Protein AF-A0A3Z4X681-F1 (afdb_monomer_lite)

Sequence (160 aa):
MDMIELGQLPQHDFDLGVRHEEGADANTLMARYYELLTGQPLDDEHINRFEKLLAQLITSNAERIGMLNEMNFADVEPSDAQKILIDGPVPSDEVQDLLAGIRAGFDEAAEKYAEELAEVDLAAPVDPNPTAEESAAAKLKLARFICAAVLTDDREENQL
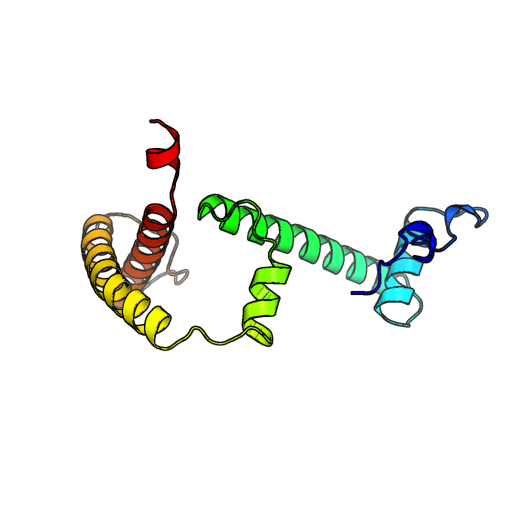
Organism: NCBI:txid149386

Secondary structure (DSSP, 8-state):
-----TTSS----TTTTGGGSTT--HHHHHHHHHHHHHSS---HHHHHHHHHHHHHHHHHHHHHHHHHHHTT-TT--HHHHHHHHHHPPPPPHHHHHHHHHHHHHHHHHHHHHHHHGGG---S-S-SSS--HHHHHHHHHHHHHHHHHHHHT--TTGGG-

Structure (mmCIF, N/CA/C/O backbone):
data_AF-A0A3Z4X681-F1
#
_entry.id   AF-A0A3Z4X681-F1
#
loop_
_atom_site.group_PDB
_atom_site.id
_atom_site.type_symbol
_atom_site.label_atom_id
_atom_site.label_alt_id
_atom_site.label_comp_id
_atom_site.label_asym_id
_atom_site.label_entity_id
_atom_site.label_seq_id
_atom_site.pdbx_PDB_ins_code
_atom_site.Cartn_x
_atom_site.Cartn_y
_atom_site.Cartn_z
_atom_site.occupancy
_atom_site.B_iso_or_equiv
_atom_site.auth_seq_id
_atom_site.auth_comp_id
_atom_site.auth_asym_id
_atom_site.auth_atom_id
_atom_site.pdbx_PDB_model_num
ATOM 1 N N . MET A 1 1 ? -15.015 17.125 -29.316 1.00 39.84 1 MET A N 1
ATOM 2 C CA . MET A 1 1 ? -13.994 16.203 -28.791 1.00 39.84 1 MET A CA 1
ATOM 3 C C . MET A 1 1 ? -13.378 15.582 -30.025 1.00 39.84 1 MET A C 1
ATOM 5 O O . MET A 1 1 ? -14.101 14.892 -30.735 1.00 39.84 1 MET A O 1
ATOM 9 N N . ASP A 1 2 ? -12.160 15.983 -30.385 1.00 42.81 2 ASP A N 1
ATOM 10 C CA . ASP A 1 2 ? -11.534 15.503 -31.619 1.00 42.81 2 ASP A CA 1
ATOM 11 C C . ASP A 1 2 ? -11.318 13.992 -31.511 1.00 42.81 2 ASP A C 1
ATOM 13 O O . ASP A 1 2 ? -10.696 13.502 -30.570 1.00 42.81 2 ASP A O 1
ATOM 17 N N . MET A 1 3 ? -11.913 13.254 -32.447 1.00 44.72 3 MET A N 1
ATOM 18 C CA . MET A 1 3 ? -11.731 11.815 -32.591 1.00 44.72 3 MET A CA 1
ATOM 19 C C . MET A 1 3 ? -10.298 11.575 -33.061 1.00 44.72 3 MET A C 1
ATOM 21 O O . MET A 1 3 ? -9.969 11.861 -34.210 1.00 44.72 3 MET A O 1
ATOM 25 N N . ILE A 1 4 ? -9.439 11.070 -32.177 1.00 45.22 4 ILE A N 1
ATOM 26 C CA . ILE A 1 4 ? -8.098 10.634 -32.564 1.00 45.22 4 ILE A CA 1
ATOM 27 C C . ILE A 1 4 ? -8.269 9.350 -33.384 1.00 45.22 4 ILE A C 1
ATOM 29 O O . ILE A 1 4 ? -8.610 8.298 -32.844 1.00 45.22 4 ILE A O 1
ATOM 33 N N . GLU A 1 5 ? -8.079 9.432 -34.702 1.00 48.91 5 GLU A N 1
ATOM 34 C CA . GLU A 1 5 ? -8.026 8.245 -35.553 1.00 48.91 5 GLU A CA 1
ATOM 35 C C . GLU A 1 5 ? -6.811 7.395 -35.154 1.00 48.91 5 GLU A C 1
ATOM 37 O O . GLU A 1 5 ? -5.668 7.822 -35.299 1.00 48.91 5 GLU A O 1
ATOM 42 N N . LEU A 1 6 ? -7.047 6.166 -34.683 1.00 46.19 6 LEU A N 1
ATOM 43 C CA . LEU A 1 6 ? -5.998 5.217 -34.271 1.00 46.19 6 LEU A CA 1
ATOM 44 C C . LEU A 1 6 ? -4.940 4.946 -35.364 1.00 46.19 6 LEU A C 1
ATOM 46 O O . LEU A 1 6 ? -3.830 4.538 -35.043 1.00 46.19 6 LEU A O 1
ATOM 50 N N . GLY A 1 7 ? -5.257 5.194 -36.642 1.00 51.16 7 GLY A N 1
ATOM 51 C CA . GLY A 1 7 ? -4.321 5.080 -37.770 1.00 51.16 7 GLY A CA 1
ATOM 52 C C . GLY A 1 7 ? -3.384 6.281 -37.978 1.00 51.16 7 GLY A C 1
ATOM 53 O O . GLY A 1 7 ? -2.500 6.203 -38.825 1.00 51.16 7 GLY A O 1
ATOM 54 N N . GLN A 1 8 ? -3.578 7.379 -37.238 1.00 48.72 8 GLN A N 1
ATOM 55 C CA . GLN A 1 8 ? -2.730 8.584 -37.248 1.00 48.72 8 GLN A CA 1
ATOM 56 C C . GLN A 1 8 ? -1.723 8.603 -36.090 1.00 48.72 8 GLN A C 1
ATOM 58 O O . GLN A 1 8 ? -0.848 9.469 -36.049 1.00 48.72 8 GLN A O 1
ATOM 63 N N . LEU A 1 9 ? -1.829 7.664 -35.143 1.00 47.78 9 LEU A N 1
ATOM 64 C CA . LEU A 1 9 ? -0.765 7.457 -34.172 1.00 47.78 9 LEU A CA 1
ATOM 65 C C . LEU A 1 9 ? 0.458 6.943 -34.946 1.00 47.78 9 LEU A C 1
ATOM 67 O O . LEU A 1 9 ? 0.301 6.003 -35.735 1.00 47.78 9 LEU A O 1
ATOM 71 N N . PRO A 1 10 ? 1.655 7.542 -34.773 1.00 54.78 10 PRO A N 1
ATOM 72 C CA . PRO A 1 10 ? 2.865 6.957 -35.327 1.00 54.78 10 PRO A CA 1
ATOM 73 C C . PRO A 1 10 ? 2.873 5.491 -34.908 1.00 54.78 10 PRO A C 1
ATOM 75 O O . PRO A 1 10 ? 2.631 5.206 -33.733 1.00 54.78 10 PRO A O 1
ATOM 78 N N . GLN A 1 11 ? 3.064 4.568 -35.861 1.00 57.34 11 GLN A N 1
ATOM 79 C CA . GLN A 1 11 ? 3.289 3.166 -35.517 1.00 57.34 11 GLN A CA 1
ATOM 80 C C . GLN A 1 11 ? 4.334 3.174 -34.410 1.00 57.34 11 GLN A C 1
ATOM 82 O O . GLN A 1 11 ? 5.443 3.658 -34.632 1.00 57.34 11 GLN A O 1
ATOM 87 N N . HIS A 1 12 ? 3.939 2.764 -33.205 1.00 60.38 12 HIS A N 1
ATOM 88 C CA . HIS A 1 12 ? 4.866 2.697 -32.093 1.00 60.38 12 HIS A CA 1
ATOM 89 C C . HIS A 1 12 ? 5.964 1.736 -32.537 1.00 60.38 12 HIS A C 1
ATOM 91 O O . HIS A 1 12 ? 5.726 0.538 -32.694 1.00 60.38 12 HIS A O 1
ATOM 97 N N . ASP A 1 13 ? 7.135 2.291 -32.836 1.00 69.56 13 ASP A N 1
ATOM 98 C CA . ASP A 1 13 ? 8.314 1.537 -33.226 1.00 69.56 13 ASP A CA 1
ATOM 99 C C . ASP A 1 13 ? 8.870 0.882 -31.960 1.00 69.56 13 ASP A C 1
ATOM 101 O O . ASP A 1 13 ? 9.804 1.367 -31.327 1.00 69.56 13 ASP A O 1
ATOM 105 N N . PHE A 1 14 ? 8.192 -0.182 -31.522 1.00 70.62 14 PHE A N 1
ATOM 106 C CA . PHE A 1 14 ? 8.535 -0.940 -30.321 1.00 70.62 14 PHE A CA 1
ATOM 107 C C . PHE A 1 14 ? 9.875 -1.665 -30.453 1.00 70.62 14 PHE A C 1
ATOM 109 O O . PHE A 1 14 ? 10.402 -2.164 -29.468 1.00 70.62 14 PHE A O 1
ATOM 116 N N . ASP A 1 15 ? 10.424 -1.781 -31.657 1.00 72.31 15 ASP A N 1
ATOM 117 C CA . ASP A 1 15 ? 11.755 -2.335 -31.851 1.00 72.31 15 ASP A CA 1
ATOM 118 C C . ASP A 1 15 ? 12.795 -1.277 -32.200 1.00 72.31 15 ASP A C 1
ATOM 120 O O . ASP A 1 15 ? 13.948 -1.643 -32.370 1.00 72.31 15 ASP A O 1
ATOM 124 N N . LEU A 1 16 ? 12.431 0.007 -32.282 1.00 78.19 16 LEU A N 1
ATOM 125 C CA . LEU A 1 16 ? 13.336 1.117 -32.598 1.00 78.19 16 LEU A CA 1
ATOM 126 C C . LEU A 1 16 ? 14.190 0.843 -33.852 1.00 78.19 16 LEU A C 1
ATOM 128 O O . LEU A 1 16 ? 15.383 1.153 -33.894 1.00 78.19 16 LEU A O 1
ATOM 132 N N . GLY A 1 17 ? 13.591 0.183 -34.849 1.00 78.75 17 GLY A N 1
ATOM 133 C CA . GLY A 1 17 ? 14.248 -0.237 -36.089 1.00 78.75 17 GLY A CA 1
ATOM 134 C C . GLY A 1 17 ? 15.291 -1.357 -35.950 1.00 78.75 17 GLY A C 1
ATOM 135 O O . GLY A 1 17 ? 15.943 -1.695 -36.939 1.00 78.75 17 GLY A O 1
ATOM 136 N N . VAL A 1 18 ? 15.447 -1.967 -34.769 1.00 82.50 18 VAL A N 1
ATOM 137 C CA . VAL A 1 18 ? 16.461 -3.001 -34.477 1.00 82.50 18 VAL A CA 1
ATOM 138 C C . VAL A 1 18 ? 16.275 -4.244 -35.343 1.00 82.50 18 VAL A C 1
ATOM 140 O O . VAL A 1 18 ? 17.260 -4.859 -35.743 1.00 82.50 18 VAL A O 1
ATOM 143 N N . ARG A 1 19 ? 15.037 -4.601 -35.724 1.00 79.00 19 ARG A N 1
ATOM 144 C CA . ARG A 1 19 ? 14.785 -5.755 -36.613 1.00 79.00 19 ARG A CA 1
ATOM 145 C C . ARG A 1 19 ? 15.379 -5.587 -38.014 1.00 79.00 19 ARG A C 1
ATOM 147 O O . ARG A 1 19 ? 15.471 -6.568 -38.751 1.00 79.00 19 ARG A O 1
ATOM 154 N N . HIS A 1 20 ? 15.742 -4.366 -38.398 1.00 83.81 20 HIS A N 1
ATOM 155 C CA . HIS A 1 20 ? 16.338 -4.053 -39.694 1.00 83.81 20 HIS A CA 1
ATOM 156 C C . HIS A 1 20 ? 17.869 -3.939 -39.641 1.00 83.81 20 HIS A C 1
ATOM 158 O O . HIS A 1 20 ? 18.492 -3.764 -40.688 1.00 83.81 20 HIS A O 1
ATOM 164 N N . GLU A 1 21 ? 18.474 -4.049 -38.455 1.00 85.06 21 GLU A N 1
ATOM 165 C CA . GLU A 1 21 ? 19.919 -3.965 -38.252 1.00 85.06 21 GLU A CA 1
ATOM 166 C C . GLU A 1 21 ? 20.569 -5.354 -38.405 1.00 85.06 21 GLU A C 1
ATOM 168 O O . GLU A 1 21 ? 20.159 -6.347 -37.797 1.00 85.06 21 GLU A O 1
ATOM 173 N N . GLU A 1 22 ? 21.574 -5.448 -39.277 1.00 84.31 22 GLU A N 1
ATOM 174 C CA . GLU A 1 22 ? 22.267 -6.705 -39.558 1.00 84.31 22 GLU A CA 1
ATOM 175 C C . GLU A 1 22 ? 23.108 -7.130 -38.345 1.00 84.31 22 GLU A C 1
ATOM 177 O O . GLU A 1 22 ? 23.989 -6.397 -37.903 1.00 84.31 22 GLU A O 1
ATOM 182 N N . GLY A 1 23 ? 22.842 -8.324 -37.806 1.00 83.06 23 GLY A N 1
ATOM 183 C CA . GLY A 1 23 ? 23.531 -8.836 -36.616 1.00 83.06 23 GLY A CA 1
ATOM 184 C C . GLY A 1 23 ? 22.962 -8.348 -35.281 1.00 83.06 23 GLY A C 1
ATOM 185 O O . GLY A 1 23 ? 23.586 -8.591 -34.252 1.00 83.06 23 GLY A O 1
ATOM 186 N N . ALA A 1 24 ? 21.793 -7.701 -35.287 1.00 81.44 24 ALA A N 1
ATOM 187 C CA . ALA A 1 24 ? 21.116 -7.277 -34.070 1.00 81.44 24 ALA A CA 1
ATOM 188 C C . ALA A 1 24 ? 20.812 -8.444 -33.119 1.00 81.44 24 ALA A C 1
ATOM 190 O O . ALA A 1 24 ? 20.339 -9.508 -33.533 1.00 81.44 24 ALA A O 1
ATOM 191 N N . ASP A 1 25 ? 21.028 -8.208 -31.828 1.00 80.56 25 ASP A N 1
ATOM 192 C CA . ASP A 1 25 ? 20.696 -9.131 -30.750 1.00 80.56 25 ASP A CA 1
ATOM 193 C C . ASP A 1 25 ? 19.884 -8.433 -29.640 1.00 80.56 25 ASP A C 1
ATOM 195 O O . ASP A 1 25 ? 19.446 -7.284 -29.769 1.00 80.56 25 ASP A O 1
ATOM 199 N N . ALA A 1 26 ? 19.638 -9.142 -28.535 1.00 79.38 26 ALA A N 1
ATOM 200 C CA . ALA A 1 26 ? 18.921 -8.576 -27.395 1.00 79.38 26 ALA A CA 1
ATOM 201 C C . ALA A 1 26 ? 19.634 -7.344 -26.803 1.00 79.38 26 ALA A C 1
ATOM 203 O O . ALA A 1 26 ? 18.960 -6.422 -26.344 1.00 79.38 26 ALA A O 1
ATOM 204 N N . ASN A 1 27 ? 20.969 -7.286 -26.856 1.00 76.62 27 ASN A N 1
ATOM 205 C CA . ASN A 1 27 ? 21.740 -6.151 -26.353 1.00 76.62 27 ASN A CA 1
ATOM 206 C C . ASN A 1 27 ? 21.571 -4.927 -27.258 1.00 76.62 27 ASN A C 1
ATOM 208 O O . ASN A 1 27 ? 21.451 -3.815 -26.747 1.00 76.62 27 ASN A O 1
ATOM 212 N N . THR A 1 28 ? 21.482 -5.117 -28.580 1.00 78.88 28 THR A N 1
ATOM 213 C CA . THR A 1 28 ? 21.164 -4.039 -29.533 1.00 78.88 28 THR A CA 1
ATOM 214 C C . THR A 1 28 ? 19.820 -3.386 -29.202 1.00 78.88 28 THR A C 1
ATOM 216 O O . THR A 1 28 ? 19.713 -2.160 -29.170 1.00 78.88 28 THR A O 1
ATOM 219 N N . LEU A 1 29 ? 18.800 -4.193 -28.886 1.00 81.69 29 LEU A N 1
ATOM 220 C CA . LEU A 1 29 ? 17.484 -3.690 -28.481 1.00 81.69 29 LEU A CA 1
ATOM 221 C C . LEU A 1 29 ? 17.543 -2.923 -27.152 1.00 81.69 29 LEU A C 1
ATOM 223 O O . LEU A 1 29 ? 17.010 -1.816 -27.052 1.00 81.69 29 LEU A O 1
ATOM 227 N N . MET A 1 30 ? 18.228 -3.477 -26.149 1.00 78.00 30 MET A N 1
ATOM 228 C CA . MET A 1 30 ? 18.386 -2.830 -24.842 1.00 78.00 30 MET A CA 1
ATOM 229 C C . MET A 1 30 ? 19.157 -1.506 -24.937 1.00 78.00 30 MET A C 1
ATOM 231 O O . MET A 1 30 ? 18.781 -0.534 -24.282 1.00 78.00 30 MET A O 1
ATOM 235 N N . ALA A 1 31 ? 20.177 -1.431 -25.797 1.00 78.00 31 ALA A N 1
ATOM 236 C CA . ALA A 1 31 ? 20.929 -0.208 -26.075 1.00 78.00 31 ALA A CA 1
ATOM 237 C C . ALA A 1 31 ? 20.054 0.910 -26.643 1.00 78.00 31 ALA A C 1
ATOM 239 O O . ALA A 1 31 ? 20.128 2.043 -26.165 1.00 78.00 31 ALA A O 1
ATOM 240 N N . ARG A 1 32 ? 19.176 0.594 -27.602 1.00 80.12 32 ARG A N 1
ATOM 241 C CA . ARG A 1 32 ? 18.255 1.579 -28.189 1.00 80.12 32 ARG A CA 1
ATOM 242 C C . ARG A 1 32 ? 17.249 2.109 -27.176 1.00 80.12 32 ARG A C 1
ATOM 244 O O . ARG A 1 32 ? 17.001 3.310 -27.135 1.00 80.12 32 ARG A O 1
ATOM 251 N N . TYR A 1 33 ? 16.701 1.235 -26.335 1.00 77.69 33 TYR A N 1
ATOM 252 C CA . TYR A 1 33 ? 15.775 1.648 -25.283 1.00 77.69 33 TYR A CA 1
ATOM 253 C C . TYR A 1 33 ? 16.448 2.497 -24.203 1.00 77.69 33 TYR A C 1
ATOM 255 O O . TYR A 1 33 ? 15.866 3.484 -23.754 1.00 77.69 33 TYR A O 1
ATOM 263 N N . TYR A 1 34 ? 17.678 2.163 -23.813 1.00 75.06 34 TYR A N 1
ATOM 264 C CA . TYR A 1 34 ? 18.452 2.997 -22.899 1.00 75.06 34 TYR A CA 1
ATOM 265 C C . TYR A 1 34 ? 18.721 4.385 -23.483 1.00 75.06 34 TYR A C 1
ATOM 267 O O . TYR A 1 34 ? 18.489 5.389 -22.810 1.00 75.06 34 TYR A O 1
ATOM 275 N N . GLU A 1 35 ? 19.176 4.452 -24.735 1.00 79.25 35 GLU A N 1
ATOM 276 C CA . GLU A 1 35 ? 19.466 5.715 -25.414 1.00 79.25 35 GLU A CA 1
ATOM 277 C C . GLU A 1 35 ? 18.201 6.568 -25.566 1.00 79.25 35 GLU A C 1
ATOM 279 O O . GLU A 1 35 ? 18.234 7.766 -25.292 1.00 79.25 35 GLU A O 1
ATOM 284 N N . LEU A 1 36 ? 17.061 5.951 -25.890 1.00 79.75 36 LEU A N 1
ATOM 285 C CA . LEU A 1 36 ? 15.765 6.629 -25.944 1.00 79.75 36 LEU A CA 1
ATOM 286 C C . LEU A 1 36 ? 15.363 7.233 -24.589 1.00 79.75 36 LEU A C 1
ATOM 288 O O . LEU A 1 36 ? 14.856 8.352 -24.539 1.00 79.75 36 LEU A O 1
ATOM 292 N N . LEU A 1 37 ? 15.568 6.497 -23.494 1.00 70.50 37 LEU A N 1
ATOM 293 C CA . LEU A 1 37 ? 15.155 6.920 -22.153 1.00 70.50 37 LEU A CA 1
ATOM 294 C C . LEU A 1 37 ? 16.111 7.938 -21.518 1.00 70.50 37 LEU A C 1
ATOM 296 O O . LEU A 1 37 ? 15.675 8.771 -20.725 1.00 70.50 37 LEU A O 1
ATOM 300 N N . THR A 1 38 ? 17.406 7.862 -21.827 1.00 72.56 38 THR A N 1
ATOM 301 C CA . THR A 1 38 ? 18.454 8.637 -21.136 1.00 72.56 38 THR A CA 1
ATOM 302 C C . THR A 1 38 ? 19.102 9.716 -22.001 1.00 72.56 38 THR A C 1
ATOM 304 O O . THR A 1 38 ? 19.735 10.627 -21.468 1.00 72.56 38 THR A O 1
ATOM 307 N N . GLY A 1 39 ? 18.962 9.629 -23.325 1.00 76.25 39 GLY A N 1
ATOM 308 C CA . GLY A 1 39 ? 19.658 10.483 -24.286 1.00 76.25 39 GLY A CA 1
ATOM 309 C C . GLY A 1 39 ? 21.164 10.217 -24.386 1.00 76.25 39 GLY A C 1
ATOM 310 O O . GLY A 1 39 ? 21.885 11.061 -24.917 1.00 76.25 39 GLY A O 1
ATOM 311 N N . GLN A 1 40 ? 21.659 9.096 -23.848 1.00 74.19 40 GLN A N 1
ATOM 312 C CA . GLN A 1 40 ? 23.079 8.734 -23.843 1.00 74.19 40 GLN A CA 1
ATOM 313 C C . GLN A 1 40 ? 23.303 7.352 -24.476 1.00 74.19 40 GLN A C 1
ATOM 315 O O . GLN A 1 40 ? 22.480 6.459 -24.276 1.00 74.19 40 GLN A O 1
ATOM 320 N N . PRO A 1 41 ? 24.412 7.141 -25.213 1.00 75.38 41 PRO A N 1
ATOM 321 C CA . PRO A 1 41 ? 24.738 5.828 -25.753 1.00 75.38 41 PRO A CA 1
ATOM 322 C C . PRO A 1 41 ? 25.027 4.846 -24.615 1.00 75.38 41 PRO A C 1
ATOM 324 O O . PRO A 1 41 ? 25.602 5.212 -23.588 1.00 75.38 41 PRO A O 1
ATOM 327 N N . LEU A 1 42 ? 24.629 3.594 -24.810 1.00 69.94 42 LEU A N 1
ATOM 328 C CA . LEU A 1 42 ? 24.873 2.528 -23.851 1.00 69.94 42 LEU A CA 1
ATOM 329 C C . LEU A 1 42 ? 26.325 2.022 -23.982 1.00 69.94 42 LEU A C 1
ATOM 331 O O . LEU A 1 42 ? 26.775 1.736 -25.090 1.00 69.94 42 LEU A O 1
ATOM 335 N N . ASP A 1 43 ? 27.043 1.881 -22.866 1.00 72.94 43 ASP A N 1
ATOM 336 C CA . ASP A 1 43 ? 28.304 1.127 -22.787 1.00 72.94 43 ASP A CA 1
ATOM 337 C C . ASP A 1 43 ? 28.157 -0.101 -21.863 1.00 72.94 43 ASP A C 1
ATOM 339 O O . ASP A 1 43 ? 27.135 -0.264 -21.190 1.00 72.94 43 ASP A O 1
ATOM 343 N N . ASP A 1 44 ? 29.177 -0.966 -21.825 1.00 65.25 44 ASP A N 1
ATOM 344 C CA . ASP A 1 44 ? 29.176 -2.232 -21.070 1.00 65.25 44 ASP A CA 1
ATOM 345 C C . ASP A 1 44 ? 28.866 -2.064 -19.565 1.00 65.25 44 ASP A C 1
ATOM 347 O O . ASP A 1 44 ? 28.253 -2.940 -18.947 1.00 65.25 44 ASP A O 1
ATOM 351 N N . GLU A 1 45 ? 29.249 -0.935 -18.957 1.00 62.88 45 GLU A N 1
ATOM 352 C CA . GLU A 1 45 ? 28.950 -0.621 -17.553 1.00 62.88 45 GLU A CA 1
ATOM 353 C C . GLU A 1 45 ? 27.484 -0.187 -17.385 1.00 62.88 45 GLU A C 1
ATOM 355 O O . GLU A 1 45 ? 26.803 -0.578 -16.426 1.00 62.88 45 GLU A O 1
ATOM 360 N N . HIS A 1 46 ? 26.964 0.573 -18.349 1.00 65.25 46 HIS A N 1
ATOM 361 C CA . HIS A 1 46 ? 25.588 1.054 -18.356 1.00 65.25 46 HIS A CA 1
ATOM 362 C C . HIS A 1 46 ? 24.563 -0.045 -18.693 1.00 65.25 46 HIS A C 1
ATOM 364 O O . HIS A 1 46 ? 23.451 0.033 -18.164 1.00 65.25 46 HIS A O 1
ATOM 370 N N . ILE A 1 47 ? 24.906 -1.094 -19.469 1.00 67.19 47 ILE A N 1
ATOM 371 C CA . ILE A 1 47 ? 23.982 -2.218 -19.787 1.00 67.19 47 ILE A CA 1
ATOM 372 C C . ILE A 1 47 ? 23.528 -2.889 -18.499 1.00 67.19 47 ILE A C 1
ATOM 374 O O . ILE A 1 47 ? 22.338 -2.977 -18.204 1.00 67.19 47 ILE A O 1
ATOM 378 N N . ASN A 1 48 ? 24.496 -3.295 -17.681 1.00 67.50 48 ASN A N 1
ATOM 379 C CA . ASN A 1 48 ? 24.228 -4.025 -16.452 1.00 67.50 48 ASN A CA 1
ATOM 380 C C . ASN A 1 48 ? 23.395 -3.188 -15.468 1.00 67.50 48 ASN A C 1
ATOM 382 O O . ASN A 1 48 ? 22.524 -3.701 -14.763 1.00 67.50 48 ASN A O 1
ATOM 386 N N . ARG A 1 49 ? 23.650 -1.876 -15.421 1.00 65.75 49 ARG A N 1
ATOM 387 C CA . ARG A 1 49 ? 22.894 -0.944 -14.583 1.00 65.75 49 ARG A CA 1
ATOM 388 C C . ARG A 1 49 ? 21.470 -0.747 -15.097 1.00 65.75 49 ARG A C 1
ATOM 390 O O . ARG A 1 49 ? 20.547 -0.724 -14.286 1.00 65.75 49 ARG A O 1
ATOM 397 N N . PHE A 1 50 ? 21.285 -0.621 -16.407 1.00 69.31 50 PHE A N 1
ATOM 398 C CA . PHE A 1 50 ? 19.972 -0.480 -17.024 1.00 69.31 50 PHE A CA 1
ATOM 399 C C . PHE A 1 50 ? 19.122 -1.741 -16.852 1.00 69.31 50 PHE A C 1
ATOM 401 O O . PHE A 1 50 ? 17.976 -1.641 -16.426 1.00 69.31 50 PHE A O 1
ATOM 408 N N . GLU A 1 51 ? 19.697 -2.925 -17.062 1.00 72.88 51 GLU A N 1
ATOM 409 C CA . GLU A 1 51 ? 19.024 -4.206 -16.818 1.00 72.88 51 GLU A CA 1
ATOM 410 C C . GLU A 1 51 ? 18.584 -4.352 -15.360 1.00 72.88 51 GLU A C 1
ATOM 412 O O . GLU A 1 51 ? 17.451 -4.745 -15.087 1.00 72.88 51 GLU A O 1
ATOM 417 N N . LYS A 1 52 ? 19.446 -3.977 -14.406 1.00 73.69 52 LYS A N 1
ATOM 418 C CA . LYS A 1 52 ? 19.095 -3.970 -12.978 1.00 73.69 52 LYS A 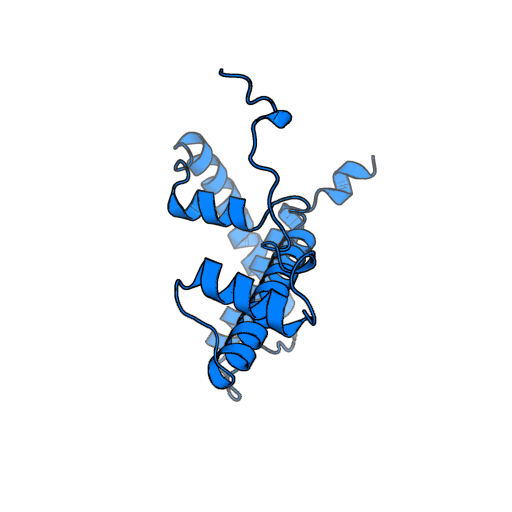CA 1
ATOM 419 C C . LYS A 1 52 ? 17.960 -3.001 -12.670 1.00 73.69 52 LYS A C 1
ATOM 421 O O . LYS A 1 52 ? 17.060 -3.351 -11.911 1.00 73.69 52 LYS A O 1
ATOM 426 N N . LEU A 1 53 ? 17.988 -1.804 -13.256 1.00 73.94 53 LEU A N 1
ATOM 427 C CA . LEU A 1 53 ? 16.929 -0.811 -13.086 1.00 73.94 53 LEU A CA 1
ATOM 428 C C . LEU A 1 53 ? 15.607 -1.294 -13.687 1.00 73.94 53 LEU A C 1
ATOM 430 O O . LEU A 1 53 ? 14.578 -1.185 -13.030 1.00 73.94 53 LEU A O 1
ATOM 434 N N . LEU A 1 54 ? 15.621 -1.880 -14.886 1.00 77.75 54 LEU A N 1
ATOM 435 C CA . LEU A 1 54 ? 14.431 -2.460 -15.509 1.00 77.75 54 LEU A CA 1
ATOM 436 C C . LEU A 1 54 ? 13.871 -3.623 -14.691 1.00 77.75 54 LEU A C 1
ATOM 438 O O . LEU A 1 54 ? 12.672 -3.658 -14.425 1.00 77.75 54 LEU A O 1
ATOM 442 N N . ALA A 1 55 ? 14.725 -4.544 -14.243 1.00 77.69 55 ALA A N 1
ATOM 443 C CA . ALA A 1 55 ? 14.307 -5.652 -13.392 1.00 77.69 55 ALA A CA 1
ATOM 444 C C . ALA A 1 55 ? 13.678 -5.143 -12.085 1.00 77.69 55 ALA A C 1
ATOM 446 O O . ALA A 1 55 ? 12.628 -5.634 -11.669 1.00 77.69 55 ALA A O 1
ATOM 447 N N . GLN A 1 56 ? 14.274 -4.118 -11.470 1.00 77.12 56 GLN A N 1
ATOM 448 C CA . GLN A 1 56 ? 13.731 -3.474 -10.277 1.00 77.12 56 GLN A CA 1
ATOM 449 C C . GLN A 1 56 ? 12.388 -2.785 -10.557 1.00 77.12 56 GLN A C 1
ATOM 451 O O . GLN A 1 56 ? 11.461 -2.916 -9.761 1.00 77.12 56 GLN A O 1
ATOM 456 N N . LEU A 1 57 ? 12.248 -2.088 -11.687 1.00 78.38 57 LEU A N 1
ATOM 457 C CA . LEU A 1 57 ? 10.998 -1.433 -12.082 1.00 78.38 57 LEU A CA 1
ATOM 458 C C . LEU A 1 57 ? 9.880 -2.455 -12.305 1.00 78.38 57 LEU A C 1
ATOM 460 O O . LEU A 1 57 ? 8.804 -2.297 -11.736 1.00 78.38 57 LEU A O 1
ATOM 464 N N . ILE A 1 58 ? 10.149 -3.532 -13.046 1.00 79.56 58 ILE A N 1
ATOM 465 C CA . ILE A 1 58 ? 9.183 -4.613 -13.288 1.00 79.56 58 ILE A CA 1
ATOM 466 C C . ILE A 1 58 ? 8.766 -5.264 -11.968 1.00 79.56 58 ILE A C 1
ATOM 468 O O . ILE A 1 58 ? 7.575 -5.438 -11.720 1.00 79.56 58 ILE A O 1
ATOM 472 N N . THR A 1 59 ? 9.736 -5.578 -11.106 1.00 81.00 59 THR A N 1
ATOM 473 C CA . THR A 1 59 ? 9.470 -6.228 -9.816 1.00 81.00 59 THR A CA 1
ATOM 474 C C . THR A 1 59 ? 8.646 -5.317 -8.913 1.00 81.00 59 THR A C 1
ATOM 476 O O . THR A 1 59 ? 7.602 -5.726 -8.419 1.00 81.00 59 THR A O 1
ATOM 479 N N . SER A 1 60 ? 9.042 -4.049 -8.780 1.00 79.69 60 SER A N 1
ATOM 480 C CA . SER A 1 60 ? 8.309 -3.085 -7.953 1.00 79.69 60 SER A CA 1
ATOM 481 C C . SER A 1 60 ? 6.901 -2.800 -8.479 1.00 79.69 60 SER A C 1
ATOM 483 O O . SER A 1 60 ? 5.991 -2.574 -7.687 1.00 79.69 60 SER A O 1
ATOM 485 N N . ASN A 1 61 ? 6.682 -2.841 -9.798 1.00 79.44 61 ASN A N 1
ATOM 486 C CA . ASN A 1 61 ? 5.341 -2.705 -10.356 1.00 79.44 61 ASN A CA 1
ATOM 487 C C . ASN A 1 61 ? 4.482 -3.942 -10.069 1.00 79.44 61 ASN A C 1
ATOM 489 O O . ASN A 1 61 ? 3.333 -3.802 -9.661 1.00 79.44 61 ASN A O 1
ATOM 493 N N . ALA A 1 62 ? 5.044 -5.144 -10.218 1.00 79.94 62 ALA A N 1
ATOM 494 C CA . ALA A 1 62 ? 4.350 -6.382 -9.875 1.00 79.94 62 ALA A CA 1
ATOM 495 C C . ALA A 1 62 ? 3.977 -6.434 -8.382 1.00 79.94 62 ALA A C 1
ATOM 497 O O . ALA A 1 62 ? 2.862 -6.821 -8.051 1.00 79.94 62 ALA A O 1
ATOM 498 N N . GLU A 1 63 ? 4.866 -5.980 -7.492 1.00 81.25 63 GLU A N 1
ATOM 499 C CA . GLU A 1 63 ? 4.591 -5.843 -6.055 1.00 81.25 63 GLU A CA 1
ATOM 500 C C . GLU A 1 63 ? 3.454 -4.847 -5.782 1.00 81.25 63 GLU A C 1
ATOM 502 O O . GLU A 1 63 ? 2.551 -5.143 -5.002 1.00 81.25 63 GLU A O 1
ATOM 507 N N . ARG A 1 64 ? 3.450 -3.684 -6.451 1.00 81.06 64 ARG A N 1
ATOM 508 C CA . ARG A 1 64 ? 2.368 -2.689 -6.326 1.00 81.06 64 ARG A CA 1
ATOM 509 C C . ARG A 1 64 ? 1.023 -3.239 -6.790 1.00 81.06 64 ARG A C 1
ATOM 511 O O . ARG A 1 64 ? 0.038 -3.067 -6.081 1.00 81.06 64 ARG A O 1
ATOM 518 N N . ILE A 1 65 ? 0.987 -3.908 -7.942 1.00 81.94 65 ILE A N 1
ATOM 519 C CA . ILE A 1 65 ? -0.223 -4.565 -8.457 1.00 81.94 65 ILE A CA 1
ATOM 520 C C . ILE A 1 65 ? -0.682 -5.656 -7.485 1.00 81.94 65 ILE A C 1
ATOM 522 O O . ILE A 1 65 ? -1.867 -5.743 -7.181 1.00 81.94 65 ILE A O 1
ATOM 526 N N . GLY A 1 66 ? 0.249 -6.455 -6.955 1.00 80.94 66 GLY A N 1
ATOM 527 C CA . GLY A 1 66 ? -0.039 -7.465 -5.939 1.00 80.94 66 GLY A CA 1
ATOM 528 C C . GLY A 1 66 ? -0.731 -6.869 -4.713 1.00 80.94 66 GLY A C 1
ATOM 529 O O . GLY A 1 66 ? -1.795 -7.345 -4.332 1.00 80.94 66 GLY A O 1
ATOM 530 N N . MET A 1 67 ? -0.193 -5.778 -4.160 1.00 81.38 67 MET A N 1
ATOM 531 C CA . MET A 1 67 ? -0.807 -5.087 -3.019 1.00 81.38 67 MET A CA 1
ATOM 532 C C . MET A 1 67 ? -2.194 -4.520 -3.340 1.00 81.38 67 MET A C 1
ATOM 534 O O . MET A 1 67 ? -3.102 -4.642 -2.523 1.00 81.38 67 MET A O 1
ATOM 538 N N . LEU A 1 68 ? -2.379 -3.910 -4.516 1.00 82.88 68 LEU A N 1
ATOM 539 C CA . LEU A 1 68 ? -3.692 -3.401 -4.926 1.00 82.88 68 LEU A CA 1
ATOM 540 C C . LEU A 1 68 ? -4.711 -4.537 -5.042 1.00 82.88 68 LEU A C 1
ATOM 542 O O . LEU A 1 68 ? -5.818 -4.406 -4.529 1.00 82.88 68 LEU A O 1
ATOM 546 N N . ASN A 1 69 ? -4.319 -5.675 -5.616 1.00 79.75 69 ASN A N 1
ATOM 547 C CA . ASN A 1 69 ? -5.167 -6.863 -5.680 1.00 79.75 69 ASN A CA 1
ATOM 548 C C . ASN A 1 69 ? -5.512 -7.408 -4.286 1.00 79.75 69 ASN A C 1
ATOM 550 O O . ASN A 1 69 ? -6.660 -7.767 -4.044 1.00 79.75 69 ASN A O 1
ATOM 554 N N . GLU A 1 70 ? -4.550 -7.461 -3.358 1.00 75.31 70 GLU A N 1
ATOM 555 C CA . GLU A 1 70 ? -4.790 -7.914 -1.978 1.00 75.31 70 GLU A CA 1
ATOM 556 C C . GLU A 1 70 ? -5.747 -6.995 -1.211 1.00 75.31 70 GLU A C 1
ATOM 558 O O . GLU A 1 70 ? -6.529 -7.467 -0.389 1.00 75.31 70 GLU A O 1
ATOM 563 N N . MET A 1 71 ? -5.725 -5.696 -1.511 1.00 79.06 71 MET A N 1
ATOM 564 C CA . MET A 1 71 ? -6.672 -4.711 -0.982 1.00 79.06 71 MET A CA 1
ATOM 565 C C . MET A 1 71 ? -7.968 -4.617 -1.803 1.00 79.06 71 MET A C 1
ATOM 567 O O . MET A 1 71 ? -8.754 -3.696 -1.591 1.00 79.06 71 MET A O 1
ATOM 571 N N . ASN A 1 72 ? -8.191 -5.549 -2.733 1.00 79.69 72 ASN A N 1
ATOM 572 C CA . ASN A 1 72 ? -9.370 -5.617 -3.594 1.00 79.69 72 ASN A CA 1
ATOM 573 C C . ASN A 1 72 ? -9.581 -4.388 -4.504 1.00 79.69 72 ASN A C 1
ATOM 575 O O . ASN A 1 72 ? -10.674 -4.110 -4.981 1.00 79.69 72 ASN A O 1
ATOM 579 N N . PHE A 1 73 ? -8.502 -3.673 -4.805 1.00 83.12 73 PHE A N 1
ATOM 580 C CA . PHE A 1 73 ? -8.437 -2.649 -5.844 1.00 83.12 73 PHE A CA 1
ATOM 581 C C . PHE A 1 73 ? -7.900 -3.243 -7.149 1.00 83.12 73 PHE A C 1
ATOM 583 O O . PHE A 1 73 ? -7.059 -2.638 -7.820 1.00 83.12 73 PHE A O 1
ATOM 590 N N . ALA A 1 74 ? -8.362 -4.451 -7.488 1.00 74.06 74 ALA A N 1
ATOM 591 C CA . ALA A 1 74 ? -8.076 -5.049 -8.782 1.00 74.06 74 ALA A CA 1
ATOM 592 C C . ALA A 1 74 ? -8.491 -4.066 -9.891 1.00 74.06 74 ALA A C 1
ATOM 594 O O . ALA A 1 74 ? -9.462 -3.325 -9.748 1.00 74.06 74 ALA A O 1
ATOM 595 N N . ASP A 1 75 ? -7.706 -4.015 -10.964 1.00 81.06 75 ASP A N 1
ATOM 596 C CA . ASP A 1 75 ? -7.878 -3.101 -12.103 1.00 81.06 75 ASP A CA 1
ATOM 597 C C . ASP A 1 75 ? -7.541 -1.617 -11.853 1.00 81.06 75 ASP A C 1
ATOM 599 O O . ASP A 1 75 ? -7.563 -0.821 -12.795 1.00 81.06 75 ASP A O 1
ATOM 603 N N . VAL A 1 76 ? -7.149 -1.221 -10.634 1.00 83.38 76 VAL A N 1
ATOM 604 C CA . VAL A 1 76 ? -6.525 0.093 -10.420 1.00 83.38 76 VAL A CA 1
ATOM 605 C C . VAL A 1 76 ? -5.084 0.051 -10.927 1.00 83.38 76 VAL A C 1
ATOM 607 O O . VAL A 1 76 ? -4.236 -0.651 -10.381 1.00 83.38 76 VAL A O 1
ATOM 610 N N . GLU A 1 77 ? -4.777 0.847 -11.950 1.00 84.88 77 GLU A N 1
ATOM 611 C CA . GLU A 1 77 ? -3.407 0.990 -12.440 1.00 84.88 77 GLU A CA 1
ATOM 612 C C . GLU A 1 77 ? -2.570 1.821 -11.440 1.00 84.88 77 GLU A C 1
ATOM 614 O O . GLU A 1 77 ? -2.940 2.961 -11.121 1.00 84.88 77 GLU A O 1
ATOM 619 N N . PRO A 1 78 ? -1.407 1.327 -10.959 1.00 82.56 78 PRO A N 1
ATOM 620 C CA . PRO A 1 78 ? -0.551 2.076 -10.038 1.00 82.56 78 PRO A CA 1
ATOM 621 C C . PRO A 1 78 ? -0.175 3.483 -10.523 1.00 82.56 78 PRO A C 1
ATOM 623 O O . PRO A 1 78 ? -0.027 4.395 -9.704 1.00 82.56 78 PRO A O 1
ATOM 626 N N . SER A 1 79 ? -0.027 3.688 -11.838 1.00 82.44 79 SER A N 1
ATOM 627 C CA . SER A 1 79 ? 0.268 5.012 -12.395 1.00 82.44 79 SER A CA 1
ATOM 628 C C . SER A 1 79 ? -0.891 5.996 -12.251 1.00 82.44 79 SER A C 1
ATOM 630 O O . SER A 1 79 ? -0.646 7.185 -12.047 1.00 82.44 79 SER A O 1
ATOM 632 N N . ASP A 1 80 ? -2.139 5.528 -12.313 1.00 84.88 80 ASP A N 1
ATOM 633 C CA . ASP A 1 80 ? -3.315 6.381 -12.124 1.00 84.88 80 ASP A CA 1
ATOM 634 C C . ASP A 1 80 ? -3.446 6.801 -10.660 1.00 84.88 80 ASP A C 1
ATOM 636 O O . ASP A 1 80 ? -3.622 7.987 -10.368 1.00 84.88 80 ASP A O 1
ATOM 640 N N . ALA A 1 81 ? -3.245 5.859 -9.732 1.00 83.50 81 ALA A N 1
ATOM 641 C CA . ALA A 1 81 ? -3.184 6.160 -8.303 1.00 83.50 81 ALA A CA 1
ATOM 642 C C . ALA A 1 81 ? -2.087 7.197 -7.997 1.00 83.50 81 ALA A C 1
ATOM 644 O O . ALA A 1 81 ? -2.325 8.181 -7.294 1.00 83.50 81 ALA A O 1
ATOM 645 N N . GLN A 1 82 ? -0.897 7.033 -8.586 1.00 82.50 82 GLN A N 1
ATOM 646 C CA . GLN A 1 82 ? 0.200 7.990 -8.439 1.00 82.50 82 GLN A CA 1
ATOM 647 C C . GLN A 1 82 ? -0.142 9.365 -9.030 1.00 82.50 82 GLN A C 1
ATOM 649 O O . GLN A 1 82 ? 0.174 10.391 -8.426 1.00 82.50 82 GLN A O 1
ATOM 654 N N . LYS A 1 83 ? -0.794 9.406 -10.194 1.00 85.62 83 LYS A N 1
ATOM 655 C CA . LYS A 1 83 ? -1.190 10.655 -10.850 1.00 85.62 83 LYS A CA 1
ATOM 656 C C . LYS A 1 83 ? -2.142 11.476 -9.985 1.00 85.62 83 LYS A C 1
ATOM 658 O O . LYS A 1 83 ? -1.962 12.686 -9.881 1.00 85.62 83 LYS A O 1
ATOM 663 N N . ILE A 1 84 ? -3.113 10.831 -9.338 1.00 86.56 84 ILE A N 1
ATOM 664 C CA . ILE A 1 84 ? -4.057 11.512 -8.441 1.00 86.56 84 ILE A CA 1
ATOM 665 C C . ILE A 1 84 ? -3.342 12.123 -7.227 1.00 86.56 84 ILE A C 1
ATOM 667 O O . ILE A 1 84 ? -3.719 13.200 -6.777 1.00 86.56 84 ILE A O 1
ATOM 671 N N . LEU A 1 85 ? -2.274 11.499 -6.729 1.00 83.94 85 LEU A N 1
ATOM 672 C CA . LEU A 1 85 ? -1.488 12.062 -5.626 1.00 83.94 85 LEU A CA 1
ATOM 673 C C . LEU A 1 85 ? -0.655 13.287 -6.029 1.00 83.94 85 LEU A C 1
ATOM 675 O O . LEU A 1 85 ? -0.369 14.125 -5.176 1.00 83.94 85 LEU A O 1
ATOM 679 N N . ILE A 1 86 ? -0.238 13.376 -7.295 1.00 87.12 86 ILE A N 1
ATOM 680 C CA . ILE A 1 86 ? 0.597 14.479 -7.792 1.00 87.12 86 ILE A CA 1
ATOM 681 C C . ILE A 1 86 ? -0.271 15.659 -8.243 1.00 87.12 86 ILE A C 1
ATOM 683 O O . ILE A 1 86 ? -0.071 16.773 -7.768 1.00 87.12 86 ILE A O 1
ATOM 687 N N . ASP A 1 87 ? -1.245 15.398 -9.118 1.00 90.19 87 ASP A N 1
ATOM 688 C CA . ASP A 1 87 ? -2.035 16.426 -9.814 1.00 90.19 87 ASP A CA 1
ATOM 689 C C . ASP A 1 87 ? -3.554 16.169 -9.739 1.00 90.19 87 ASP A C 1
ATOM 691 O O . ASP A 1 87 ? -4.337 16.738 -10.505 1.00 90.19 87 ASP A O 1
ATOM 695 N N . GLY A 1 88 ? -4.002 15.270 -8.861 1.00 84.81 88 GLY A N 1
ATOM 696 C CA . GLY A 1 88 ? -5.418 14.941 -8.729 1.00 84.81 88 GLY A CA 1
ATOM 697 C C . GLY A 1 88 ? -6.238 16.054 -8.074 1.00 84.81 88 GLY A C 1
ATOM 698 O O . GLY A 1 88 ? -5.715 16.856 -7.294 1.00 84.81 88 GLY A O 1
ATOM 699 N N . PRO A 1 89 ? -7.551 16.111 -8.357 1.00 90.50 89 PRO A N 1
ATOM 700 C CA . PRO A 1 89 ? -8.442 16.996 -7.627 1.00 90.50 89 PRO A CA 1
ATOM 701 C C . PRO A 1 89 ? -8.497 16.576 -6.155 1.00 90.50 89 PRO A C 1
ATOM 703 O O . PRO A 1 89 ? -8.641 15.396 -5.832 1.00 90.50 89 PRO A O 1
ATOM 706 N N . VAL A 1 90 ? -8.429 17.558 -5.260 1.00 88.62 90 VAL A N 1
ATOM 707 C CA . VAL A 1 90 ? -8.689 17.331 -3.836 1.00 88.62 90 VAL A CA 1
ATOM 708 C C . VAL A 1 90 ? -10.162 16.918 -3.673 1.00 88.62 90 VAL A C 1
ATOM 710 O O . VAL A 1 90 ? -11.023 17.549 -4.297 1.00 88.62 90 VAL A O 1
ATOM 713 N N . PRO A 1 91 ? -10.483 15.890 -2.861 1.00 92.62 91 PRO A N 1
ATOM 714 C CA . PRO A 1 91 ? -11.869 15.533 -2.565 1.00 92.62 91 PRO A CA 1
ATOM 715 C C . PRO A 1 91 ? -12.660 16.734 -2.034 1.00 92.62 91 PRO A C 1
ATOM 717 O O . PRO A 1 91 ? -12.114 17.550 -1.291 1.00 92.62 91 PRO A O 1
ATOM 720 N N . SER A 1 92 ? -13.939 16.849 -2.398 1.00 96.19 92 SER A N 1
ATOM 721 C CA . SER A 1 92 ? -14.801 17.929 -1.900 1.00 96.19 92 SER A CA 1
ATOM 722 C C . SER A 1 92 ? -15.019 17.830 -0.388 1.00 96.19 92 SER A C 1
ATOM 724 O O . SER A 1 92 ? -14.883 16.750 0.184 1.00 96.19 92 SER A O 1
ATOM 726 N N . ASP A 1 93 ? -15.420 18.935 0.245 1.00 96.88 93 ASP A N 1
ATOM 727 C CA . ASP A 1 93 ? -15.724 18.973 1.684 1.00 96.88 93 ASP A CA 1
ATOM 728 C C . ASP A 1 93 ? -16.752 17.900 2.080 1.00 96.88 93 ASP A C 1
ATOM 730 O O . ASP A 1 93 ? -16.551 17.181 3.051 1.00 96.88 93 ASP A O 1
ATOM 734 N N . GLU A 1 94 ? -17.791 17.698 1.263 1.00 97.00 94 GLU A N 1
ATOM 735 C CA . GLU A 1 94 ? -18.793 16.642 1.471 1.00 97.00 94 GLU A CA 1
ATOM 736 C C . GLU A 1 94 ? -18.167 15.238 1.504 1.00 97.00 94 GLU A C 1
ATOM 738 O O . GLU A 1 94 ? -18.482 14.429 2.377 1.00 97.00 94 GLU A O 1
ATOM 743 N N . VAL A 1 95 ? -17.248 14.942 0.579 1.00 95.50 95 VAL A N 1
ATOM 744 C CA . VAL A 1 95 ? -16.546 13.651 0.557 1.00 95.50 95 VAL A CA 1
ATOM 745 C C . VAL A 1 95 ? -15.610 13.533 1.758 1.00 95.50 95 VAL A C 1
ATOM 747 O O . VAL A 1 95 ? -15.545 12.475 2.380 1.00 95.50 95 VAL A O 1
ATOM 750 N N . GLN A 1 96 ? -14.905 14.605 2.120 1.00 93.94 96 GLN A N 1
ATOM 751 C CA . GLN A 1 96 ? -14.014 14.610 3.281 1.00 93.94 96 GLN A CA 1
ATOM 752 C C . GLN A 1 96 ? -14.773 14.389 4.595 1.00 93.94 96 GLN A C 1
ATOM 754 O O . GLN A 1 96 ? -14.294 13.634 5.441 1.00 93.94 96 GLN A O 1
ATOM 759 N N . ASP A 1 97 ? -15.962 14.971 4.746 1.00 96.19 97 ASP A N 1
ATOM 760 C CA . ASP A 1 97 ? -16.819 14.788 5.921 1.00 96.19 97 ASP A CA 1
ATOM 761 C C . ASP A 1 97 ? -17.292 13.333 6.054 1.00 96.19 97 ASP A C 1
ATOM 763 O O . ASP A 1 97 ? -17.227 12.744 7.138 1.00 96.19 97 ASP A O 1
ATOM 767 N N . LEU A 1 98 ? -17.706 12.710 4.944 1.00 95.19 98 LEU A N 1
ATOM 768 C CA . LEU A 1 98 ? -18.067 11.289 4.922 1.00 95.19 98 LEU A CA 1
ATOM 769 C C . LEU A 1 98 ? -16.872 10.401 5.300 1.00 95.19 98 LEU A C 1
ATOM 771 O O . LEU A 1 98 ? -17.002 9.507 6.140 1.00 95.19 98 LEU A O 1
ATOM 775 N N . LEU A 1 99 ? -15.694 10.678 4.731 1.00 92.75 99 LEU A N 1
ATOM 776 C CA . LEU A 1 99 ? -14.462 9.954 5.052 1.00 92.75 99 LEU A CA 1
ATOM 777 C C . LEU A 1 99 ? -14.064 10.125 6.524 1.00 92.75 99 LEU A C 1
ATOM 779 O O . LEU A 1 99 ? -13.610 9.165 7.146 1.00 92.75 99 LEU A O 1
ATOM 783 N N . ALA A 1 100 ? -14.261 11.309 7.109 1.00 92.44 100 ALA A N 1
ATOM 784 C CA . ALA A 1 100 ? -13.998 11.551 8.524 1.00 92.44 100 ALA A CA 1
ATOM 785 C C . ALA A 1 100 ? -14.916 10.715 9.432 1.00 92.44 100 ALA A C 1
ATOM 787 O O . ALA A 1 100 ? -14.452 10.173 10.438 1.00 92.44 100 ALA A O 1
ATOM 788 N N . GLY A 1 101 ? -16.189 10.554 9.054 1.00 92.44 101 GLY A N 1
ATOM 789 C CA . GLY A 1 101 ? -17.133 9.682 9.756 1.00 92.44 101 GLY A CA 1
ATOM 790 C C . GLY A 1 101 ? -16.700 8.212 9.747 1.00 92.44 101 GLY A C 1
ATOM 791 O O . GLY A 1 101 ? -16.678 7.569 10.796 1.00 92.44 101 GLY A O 1
ATOM 792 N N . ILE A 1 102 ? -16.287 7.698 8.585 1.00 92.75 102 ILE A N 1
ATOM 793 C CA . ILE A 1 102 ? -15.785 6.320 8.441 1.00 92.75 102 ILE A CA 1
ATOM 794 C C . ILE A 1 102 ? -14.497 6.127 9.247 1.00 92.75 102 ILE A C 1
ATOM 796 O O . ILE A 1 102 ? -14.336 5.122 9.941 1.00 92.75 102 ILE A O 1
ATOM 800 N N . ARG A 1 103 ? -13.591 7.110 9.194 1.00 92.75 103 ARG A N 1
ATOM 801 C CA . ARG A 1 103 ? -12.286 7.047 9.857 1.00 92.75 103 ARG A CA 1
ATOM 802 C C . ARG A 1 103 ? -12.397 6.801 11.359 1.00 92.75 103 ARG A C 1
ATOM 804 O O . ARG A 1 103 ? -11.599 6.038 11.889 1.00 92.75 103 ARG A O 1
ATOM 811 N N . ALA A 1 104 ? -13.375 7.406 12.031 1.00 91.31 104 ALA A N 1
ATOM 812 C CA . ALA A 1 104 ? -13.565 7.200 13.465 1.00 91.31 104 ALA A CA 1
ATOM 813 C C . ALA A 1 104 ? -13.855 5.726 13.803 1.00 91.31 104 ALA A C 1
ATOM 815 O O . ALA A 1 104 ? -13.220 5.163 14.691 1.00 91.31 104 ALA A O 1
ATOM 816 N N . GLY A 1 105 ? -14.765 5.088 13.059 1.00 94.25 105 GLY A N 1
ATOM 817 C CA . GLY A 1 105 ? -15.069 3.665 13.238 1.00 94.25 105 GLY A CA 1
ATOM 818 C C . GLY A 1 105 ? -13.907 2.757 12.830 1.00 94.25 105 GLY A C 1
ATOM 819 O O . GLY A 1 105 ? -13.643 1.757 13.492 1.00 94.25 105 GLY A O 1
ATOM 820 N N . PHE A 1 106 ? -13.177 3.131 11.777 1.00 95.12 106 PHE A N 1
ATOM 821 C CA . PHE A 1 106 ? -11.970 2.426 11.348 1.00 95.12 106 PHE A CA 1
ATOM 822 C C . PHE A 1 106 ? -10.872 2.432 12.421 1.00 95.12 106 PHE A C 1
ATOM 824 O O . PHE A 1 106 ? -10.310 1.378 12.713 1.00 95.12 106 PHE A O 1
ATOM 831 N N . ASP A 1 107 ? -10.572 3.592 13.015 1.00 94.75 107 ASP A N 1
ATOM 832 C CA . ASP A 1 107 ? -9.540 3.703 14.051 1.00 94.75 107 ASP A CA 1
ATOM 833 C C . ASP A 1 107 ? -9.922 2.875 15.296 1.00 94.75 107 ASP A C 1
ATOM 835 O O . ASP A 1 107 ? -9.086 2.128 15.801 1.00 94.75 107 ASP A O 1
ATOM 839 N N . GLU A 1 108 ? -11.192 2.898 15.723 1.00 96.12 108 GLU A N 1
ATOM 840 C CA . GLU A 1 108 ? -11.675 2.063 16.836 1.00 96.12 108 GLU A CA 1
ATOM 841 C C . GLU A 1 108 ? -11.552 0.557 16.537 1.00 96.12 108 GLU A C 1
ATOM 843 O O . GLU A 1 108 ? -11.120 -0.224 17.389 1.00 96.12 108 GLU A O 1
ATOM 848 N N . ALA A 1 109 ? -11.923 0.128 15.326 1.00 95.94 109 ALA A N 1
ATOM 849 C CA . ALA A 1 109 ? -11.809 -1.270 14.916 1.00 95.94 109 ALA A CA 1
ATOM 850 C C . ALA A 1 109 ? -10.345 -1.735 14.883 1.00 95.94 109 ALA A C 1
ATOM 852 O O . ALA A 1 109 ? -10.032 -2.825 15.364 1.00 95.94 109 ALA A O 1
ATOM 853 N N . ALA A 1 110 ? -9.445 -0.894 14.368 1.00 96.69 110 ALA A N 1
ATOM 854 C CA . ALA A 1 110 ? -8.022 -1.197 14.310 1.00 96.69 110 ALA A CA 1
ATOM 855 C C . ALA A 1 110 ? -7.388 -1.296 15.706 1.00 96.69 110 ALA A C 1
ATOM 857 O O . ALA A 1 110 ? -6.545 -2.163 15.923 1.00 96.69 110 ALA A O 1
ATOM 858 N N . GLU A 1 111 ? -7.791 -0.452 16.659 1.00 96.88 111 GLU A N 1
ATOM 859 C CA . GLU A 1 111 ? -7.328 -0.538 18.050 1.00 96.88 111 GLU A CA 1
ATOM 860 C C . GLU A 1 111 ? -7.766 -1.852 18.707 1.00 96.88 111 GLU A C 1
ATOM 862 O O . GLU A 1 111 ? -6.925 -2.575 19.242 1.00 96.88 111 GLU A O 1
ATOM 867 N N . LYS A 1 112 ? -9.047 -2.219 18.583 1.00 97.06 112 LYS A N 1
ATOM 868 C CA . LYS A 1 112 ? -9.570 -3.495 19.102 1.00 97.06 112 LYS A CA 1
ATOM 869 C C . LYS A 1 112 ? -8.856 -4.696 18.493 1.00 97.06 112 LYS A C 1
ATOM 871 O O . LYS A 1 112 ? -8.446 -5.603 19.209 1.00 97.06 112 LYS A O 1
ATOM 876 N N . TYR A 1 113 ? -8.655 -4.689 17.178 1.00 96.44 113 TYR A N 1
ATOM 877 C CA . TYR A 1 113 ? -7.976 -5.797 16.519 1.00 96.44 113 TYR A CA 1
ATOM 878 C C . TYR A 1 113 ? -6.482 -5.860 16.878 1.00 96.44 113 TYR A C 1
ATOM 880 O O . TYR A 1 113 ? -5.920 -6.943 17.011 1.00 96.44 113 TYR A O 1
ATOM 888 N N . ALA A 1 114 ? -5.827 -4.722 17.127 1.00 96.19 114 ALA A N 1
ATOM 889 C CA . ALA A 1 114 ? -4.451 -4.711 17.619 1.00 96.19 114 ALA A CA 1
ATOM 890 C C . ALA A 1 114 ? -4.309 -5.380 19.000 1.00 96.19 114 ALA A C 1
ATOM 892 O O . ALA A 1 114 ? -3.285 -6.019 19.254 1.00 96.19 114 ALA A O 1
ATOM 893 N N . GLU A 1 115 ? -5.323 -5.278 19.867 1.00 95.06 115 GLU A N 1
ATOM 894 C CA . GLU A 1 115 ? -5.373 -6.012 21.140 1.00 95.06 115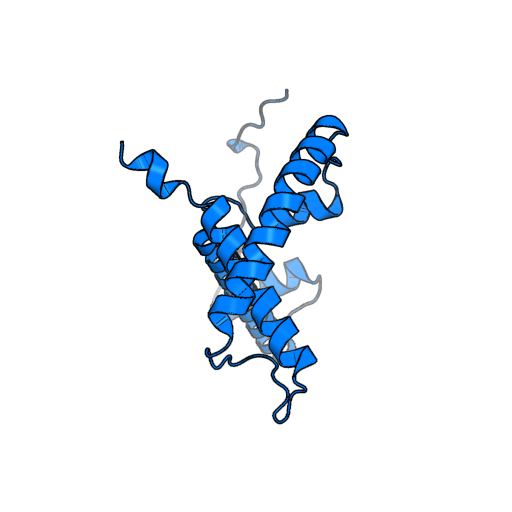 GLU A CA 1
ATOM 895 C C . GLU A 1 115 ? -5.488 -7.527 20.916 1.00 95.06 115 GLU A C 1
ATOM 897 O O . GLU A 1 115 ? -4.814 -8.302 21.595 1.00 95.06 115 GLU A O 1
ATOM 902 N N . GLU A 1 116 ? -6.265 -7.968 19.923 1.00 94.88 116 GLU A N 1
ATOM 903 C CA . GLU A 1 116 ? -6.357 -9.388 19.546 1.00 94.88 116 GLU A CA 1
ATOM 904 C C . GLU A 1 116 ? -5.023 -9.941 19.014 1.00 94.88 116 GLU A C 1
ATOM 906 O O . GLU A 1 116 ? -4.711 -11.119 19.196 1.00 94.88 116 GLU A O 1
ATOM 911 N N . LEU A 1 117 ? -4.188 -9.084 18.417 1.00 93.31 117 LEU A N 1
ATOM 912 C CA . LEU A 1 117 ? -2.842 -9.424 17.946 1.00 93.31 117 LEU A CA 1
ATOM 913 C C . LEU A 1 117 ? -1.778 -9.432 19.064 1.00 93.31 117 LEU A C 1
ATOM 915 O O . LEU A 1 117 ? -0.591 -9.605 18.775 1.00 93.31 117 LEU A O 1
ATOM 919 N N . ALA A 1 118 ? -2.149 -9.245 20.337 1.00 88.88 118 ALA A N 1
ATOM 920 C CA . ALA A 1 118 ? -1.197 -9.114 21.445 1.00 88.88 118 ALA A CA 1
ATOM 921 C C . ALA A 1 118 ? -0.228 -10.301 21.579 1.00 88.88 118 ALA A C 1
ATOM 923 O O . ALA A 1 118 ? 0.951 -10.077 21.850 1.00 88.88 118 ALA A O 1
ATOM 924 N N . GLU A 1 119 ? -0.680 -11.522 21.308 1.00 88.25 119 GLU A N 1
ATOM 925 C CA . GLU A 1 119 ? 0.134 -12.746 21.409 1.00 88.25 119 GLU A CA 1
ATOM 926 C C . GLU A 1 119 ? 0.767 -13.166 20.069 1.00 88.25 119 GLU A C 1
ATOM 928 O O . GLU A 1 119 ? 1.415 -14.207 19.981 1.00 88.25 119 GLU A O 1
ATOM 933 N N . VAL A 1 120 ? 0.567 -12.386 19.002 1.00 89.31 120 VAL A N 1
ATOM 934 C CA . VAL A 1 120 ? 1.133 -12.688 17.684 1.00 89.31 120 VAL A CA 1
ATOM 935 C C . VAL A 1 120 ? 2.555 -12.140 17.599 1.00 89.31 120 VAL A C 1
ATOM 937 O O . VAL A 1 120 ? 2.778 -10.930 17.722 1.00 89.31 120 VAL A O 1
ATOM 940 N N . ASP A 1 121 ? 3.505 -13.037 17.336 1.00 87.88 121 ASP A N 1
ATOM 941 C CA . ASP A 1 121 ? 4.885 -12.678 17.018 1.00 87.88 121 ASP A CA 1
ATOM 942 C C . ASP A 1 121 ? 4.970 -12.160 15.582 1.00 87.88 121 ASP A C 1
ATOM 944 O O . ASP A 1 121 ? 4.729 -12.879 14.609 1.00 87.88 121 ASP A O 1
ATOM 948 N N . LEU A 1 122 ? 5.312 -10.881 15.454 1.00 88.19 122 LEU A N 1
ATOM 949 C CA . LEU A 1 122 ? 5.475 -10.213 14.172 1.00 88.19 122 LEU A CA 1
ATOM 950 C C . LEU A 1 122 ? 6.952 -10.156 13.783 1.00 88.19 122 LEU A C 1
ATOM 952 O O . LEU A 1 122 ? 7.829 -9.980 14.622 1.00 88.19 122 LEU A O 1
ATOM 956 N N . ALA A 1 123 ? 7.223 -10.215 12.477 1.00 89.56 123 ALA A N 1
ATOM 957 C CA . ALA A 1 123 ? 8.554 -9.924 11.935 1.00 89.56 123 ALA A CA 1
ATOM 958 C C . ALA A 1 123 ? 8.939 -8.434 12.058 1.00 89.56 123 ALA A C 1
ATOM 960 O O . ALA A 1 123 ? 10.089 -8.067 11.828 1.00 89.56 123 ALA A O 1
ATOM 961 N N . ALA A 1 124 ? 7.966 -7.574 12.375 1.00 89.12 124 ALA A N 1
ATOM 962 C CA . ALA A 1 124 ? 8.154 -6.162 12.650 1.00 89.12 124 ALA A CA 1
ATOM 963 C C . ALA A 1 124 ? 7.954 -5.880 14.152 1.00 89.12 124 ALA A C 1
ATOM 965 O O . ALA A 1 124 ? 7.088 -6.496 14.771 1.00 89.12 124 ALA A O 1
ATOM 966 N N . PRO A 1 125 ? 8.647 -4.883 14.718 1.00 86.69 125 PRO A N 1
ATOM 967 C CA . PRO A 1 125 ? 9.685 -4.070 14.080 1.00 86.69 125 PRO A CA 1
ATOM 968 C C . PRO A 1 125 ? 10.954 -4.882 13.763 1.00 86.69 125 PRO A C 1
ATOM 970 O O . PRO A 1 125 ? 11.213 -5.913 14.365 1.00 86.69 125 PRO A O 1
ATOM 973 N N . VAL A 1 126 ? 11.740 -4.406 12.792 1.00 88.19 126 VAL A N 1
ATOM 974 C CA . VAL A 1 126 ? 12.979 -5.077 12.338 1.00 88.19 126 VAL A CA 1
ATOM 975 C C . VAL A 1 126 ? 14.098 -4.993 13.392 1.00 88.19 126 VAL A C 1
ATOM 977 O O . VAL A 1 126 ? 15.097 -5.703 13.291 1.00 88.19 126 VAL A O 1
ATOM 980 N N . ASP A 1 127 ? 13.944 -4.124 14.398 1.00 84.75 127 ASP A N 1
ATOM 981 C CA . ASP A 1 127 ? 14.872 -4.034 15.525 1.00 84.75 127 ASP A CA 1
ATOM 982 C C . ASP A 1 127 ? 14.948 -5.392 16.254 1.00 84.75 127 ASP A C 1
ATOM 984 O O . ASP A 1 127 ? 13.907 -5.930 16.629 1.00 84.75 127 ASP A O 1
ATOM 988 N N . PRO A 1 128 ? 16.150 -5.963 16.465 1.00 81.38 128 PRO A N 1
ATOM 989 C CA . PRO A 1 128 ? 16.313 -7.224 17.182 1.00 81.38 128 PRO A CA 1
ATOM 990 C C . PRO A 1 128 ? 15.927 -7.175 18.672 1.00 81.38 128 PRO A C 1
ATOM 992 O O . PRO A 1 128 ? 15.755 -8.238 19.263 1.00 81.38 128 PRO A O 1
ATOM 995 N N . ASN A 1 129 ? 15.818 -5.997 19.297 1.00 87.50 129 ASN A N 1
ATOM 996 C CA . ASN A 1 129 ? 15.362 -5.826 20.682 1.00 87.50 129 ASN A CA 1
ATOM 997 C C . ASN A 1 129 ? 14.367 -4.661 20.789 1.00 87.50 129 ASN A C 1
ATOM 999 O O . ASN A 1 129 ? 14.685 -3.625 21.384 1.00 87.50 129 ASN A O 1
ATOM 1003 N N . PRO A 1 130 ? 13.159 -4.814 20.238 1.00 89.12 130 PRO A N 1
ATOM 1004 C CA . PRO A 1 130 ? 12.223 -3.716 20.187 1.00 89.12 130 PRO A CA 1
ATOM 1005 C C . PRO A 1 130 ? 11.630 -3.409 21.550 1.00 89.12 130 PRO A C 1
ATOM 1007 O O . PRO A 1 130 ? 11.401 -4.283 22.391 1.00 89.12 130 PRO A O 1
ATOM 1010 N N . THR A 1 131 ? 11.322 -2.138 21.753 1.00 93.81 131 THR A N 1
ATOM 1011 C CA . THR A 1 131 ? 10.541 -1.715 22.907 1.00 93.81 131 THR A CA 1
ATOM 1012 C C . THR A 1 131 ? 9.101 -2.233 22.804 1.00 93.81 131 THR A C 1
ATOM 1014 O O . THR A 1 131 ? 8.589 -2.572 21.730 1.00 93.81 131 THR A O 1
ATOM 1017 N N . ALA A 1 132 ? 8.408 -2.276 23.945 1.00 90.94 132 ALA A N 1
ATOM 1018 C CA . ALA A 1 132 ? 6.991 -2.638 23.981 1.00 90.94 132 ALA A CA 1
ATOM 1019 C C . ALA A 1 132 ? 6.130 -1.671 23.146 1.00 90.94 132 ALA A C 1
ATOM 1021 O O . ALA A 1 132 ? 5.179 -2.098 22.497 1.00 90.94 132 ALA A O 1
ATOM 1022 N N . GLU A 1 133 ? 6.492 -0.386 23.123 1.00 92.56 133 GLU A N 1
ATOM 1023 C CA . GLU A 1 133 ? 5.802 0.642 22.341 1.00 92.56 133 GLU A CA 1
ATOM 1024 C C . GLU A 1 133 ? 5.979 0.425 20.833 1.00 92.56 133 GLU A C 1
ATOM 1026 O O . GLU A 1 133 ? 5.003 0.467 20.088 1.00 92.56 133 GLU A O 1
ATOM 1031 N N . GLU A 1 134 ? 7.192 0.102 20.374 1.00 92.38 134 GLU A N 1
ATOM 1032 C CA . GLU A 1 134 ? 7.444 -0.209 18.960 1.00 92.38 134 GLU A CA 1
ATOM 1033 C C . GLU A 1 134 ? 6.710 -1.473 18.510 1.00 92.38 134 GLU A C 1
ATOM 1035 O O . GLU A 1 134 ? 6.160 -1.518 17.407 1.00 92.38 134 GLU A O 1
ATOM 1040 N N . SER A 1 135 ? 6.647 -2.478 19.384 1.00 91.81 135 SER A N 1
ATOM 1041 C CA . SER A 1 135 ? 5.913 -3.720 19.132 1.00 91.81 135 SER A CA 1
ATOM 1042 C C . SER A 1 135 ? 4.401 -3.476 19.056 1.00 91.81 135 SER A C 1
ATOM 1044 O O . SER A 1 135 ? 3.735 -3.966 18.143 1.00 91.81 135 SER A O 1
ATOM 1046 N N . ALA A 1 136 ? 3.852 -2.669 19.968 1.00 92.56 136 ALA A N 1
ATOM 1047 C CA . ALA A 1 136 ? 2.445 -2.269 19.943 1.00 92.56 136 ALA A CA 1
ATOM 1048 C C . ALA A 1 136 ? 2.115 -1.438 18.692 1.00 92.56 136 ALA A C 1
ATOM 1050 O O . ALA A 1 136 ? 1.108 -1.678 18.027 1.00 92.56 136 ALA A O 1
ATOM 1051 N N . ALA A 1 137 ? 2.997 -0.512 18.306 1.00 93.69 137 ALA A N 1
ATOM 1052 C CA . ALA A 1 137 ? 2.836 0.281 17.094 1.00 93.69 137 ALA A CA 1
ATOM 1053 C C . ALA A 1 137 ? 2.878 -0.581 15.820 1.00 93.69 137 ALA A C 1
ATOM 1055 O O . ALA A 1 137 ? 2.137 -0.307 14.873 1.00 93.69 137 ALA A O 1
ATOM 1056 N N . ALA A 1 138 ? 3.717 -1.623 15.775 1.00 94.19 138 ALA A N 1
ATOM 1057 C CA . ALA A 1 138 ? 3.748 -2.575 14.665 1.00 94.19 138 ALA A CA 1
ATOM 1058 C C . ALA A 1 138 ? 2.427 -3.353 14.549 1.00 94.19 138 ALA A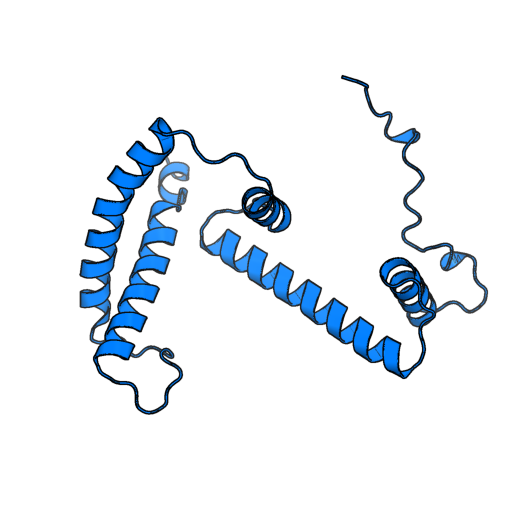 C 1
ATOM 1060 O O . ALA A 1 138 ? 1.872 -3.447 13.452 1.00 94.19 138 ALA A O 1
ATOM 1061 N N . LYS A 1 139 ? 1.877 -3.820 15.677 1.00 94.94 139 LYS A N 1
ATOM 1062 C CA . LYS A 1 139 ? 0.567 -4.491 15.734 1.00 94.94 139 LYS A CA 1
ATOM 1063 C C . LYS A 1 139 ? -0.566 -3.577 15.286 1.00 94.94 139 LYS A C 1
ATOM 1065 O O . LYS A 1 139 ? -1.369 -3.986 14.457 1.00 94.94 139 LYS A O 1
ATOM 1070 N N . LEU A 1 140 ? -0.581 -2.320 15.732 1.00 96.12 140 LEU A N 1
ATOM 1071 C CA . LEU A 1 140 ? -1.586 -1.346 15.300 1.00 96.12 140 LEU A CA 1
ATOM 1072 C C . LEU A 1 140 ? -1.515 -1.057 13.793 1.00 96.12 140 LEU A C 1
ATOM 1074 O O . LEU A 1 140 ? -2.544 -0.925 13.135 1.00 96.12 140 LEU A O 1
ATOM 1078 N N . LYS A 1 141 ? -0.310 -0.975 13.217 1.00 94.81 141 LYS A N 1
ATOM 1079 C CA . LYS A 1 141 ? -0.143 -0.810 11.762 1.00 94.81 141 LYS A CA 1
ATOM 1080 C C . LYS A 1 141 ? -0.668 -2.017 10.990 1.00 94.81 141 LYS A C 1
ATOM 1082 O O . LYS A 1 141 ? -1.364 -1.826 9.996 1.00 94.81 141 LYS A O 1
ATOM 1087 N N . LEU A 1 142 ? -0.362 -3.232 11.450 1.00 94.06 142 LEU A N 1
ATOM 1088 C CA . LEU A 1 142 ? -0.894 -4.451 10.844 1.00 94.06 142 LEU A CA 1
ATOM 1089 C C . LEU A 1 142 ? -2.420 -4.507 10.969 1.00 94.06 142 LEU A C 1
ATOM 1091 O O . LEU A 1 142 ? -3.099 -4.788 9.987 1.00 94.06 142 LEU A O 1
ATOM 1095 N N . ALA A 1 143 ? -2.963 -4.163 12.137 1.00 95.50 143 ALA A N 1
ATOM 1096 C CA . ALA A 1 143 ? -4.400 -4.124 12.354 1.00 95.50 14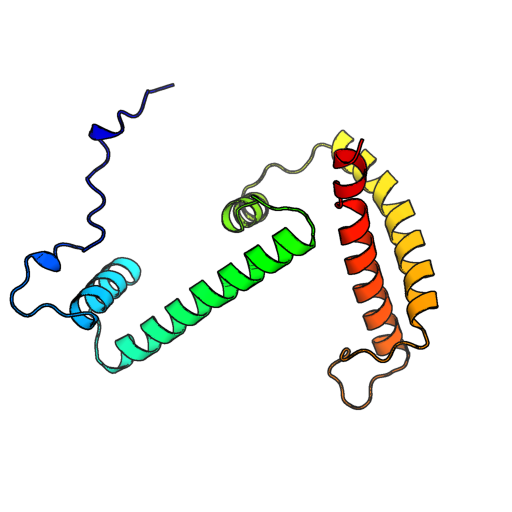3 ALA A CA 1
ATOM 1097 C C . ALA A 1 143 ? -5.092 -3.149 11.394 1.00 95.50 143 ALA A C 1
ATOM 1099 O O . ALA A 1 143 ? -6.049 -3.526 10.728 1.00 95.50 143 ALA A O 1
ATOM 1100 N N . ARG A 1 144 ? -4.550 -1.935 11.228 1.00 94.69 144 ARG A N 1
ATOM 1101 C CA . ARG A 1 144 ? -5.041 -0.962 10.238 1.00 94.69 144 ARG A CA 1
ATOM 1102 C C . ARG A 1 144 ? -5.021 -1.505 8.813 1.00 94.69 144 ARG A C 1
ATOM 1104 O O . ARG A 1 144 ? -5.984 -1.293 8.085 1.00 94.69 144 ARG A O 1
ATOM 1111 N N . PHE A 1 145 ? -3.945 -2.184 8.416 1.00 91.38 145 PHE A N 1
ATOM 1112 C CA . PHE A 1 145 ? -3.846 -2.791 7.087 1.00 91.38 145 PHE A CA 1
ATOM 1113 C C . PHE A 1 145 ? -4.948 -3.835 6.865 1.00 91.38 145 PHE A C 1
ATOM 1115 O O . PHE A 1 145 ? -5.657 -3.771 5.864 1.00 91.38 145 PHE A O 1
ATOM 1122 N N . ILE A 1 146 ? -5.146 -4.739 7.826 1.00 90.38 146 ILE A N 1
ATOM 1123 C CA . ILE A 1 146 ? -6.168 -5.788 7.734 1.00 90.38 146 ILE A CA 1
ATOM 1124 C C . ILE A 1 146 ? -7.580 -5.193 7.762 1.00 90.38 146 ILE A C 1
ATOM 1126 O O . ILE A 1 146 ? -8.397 -5.543 6.917 1.00 90.38 146 ILE A O 1
ATOM 1130 N N . CYS A 1 147 ? -7.867 -4.251 8.664 1.00 92.06 147 CYS A N 1
ATOM 1131 C CA . CYS A 1 147 ? -9.156 -3.559 8.692 1.00 92.06 147 CYS A CA 1
ATOM 1132 C C . CYS A 1 147 ? -9.441 -2.827 7.372 1.00 92.06 147 CYS A C 1
ATOM 1134 O O . CYS A 1 147 ? -10.579 -2.832 6.914 1.00 92.06 147 CYS A O 1
ATOM 1136 N N . ALA A 1 148 ? -8.425 -2.218 6.749 1.00 89.75 148 ALA A N 1
ATOM 1137 C CA . ALA A 1 148 ? -8.584 -1.553 5.460 1.00 89.75 148 ALA A CA 1
ATOM 1138 C C . ALA A 1 148 ? -8.913 -2.564 4.358 1.00 89.75 148 ALA A C 1
ATOM 1140 O O . ALA A 1 148 ? -9.855 -2.332 3.612 1.00 89.75 148 ALA A O 1
ATOM 1141 N N . ALA A 1 149 ? -8.198 -3.693 4.311 1.00 86.25 149 ALA A N 1
ATOM 1142 C CA . ALA A 1 149 ? -8.468 -4.765 3.357 1.00 86.25 149 ALA A CA 1
ATOM 1143 C C . ALA A 1 149 ? -9.881 -5.351 3.518 1.00 86.25 149 ALA A C 1
ATOM 1145 O O . ALA A 1 149 ? -10.536 -5.622 2.522 1.00 86.25 149 ALA A O 1
ATOM 1146 N N . VAL A 1 150 ? -10.376 -5.503 4.753 1.00 86.75 150 VAL A N 1
ATOM 1147 C CA . VAL A 1 150 ? -11.751 -5.966 5.019 1.00 86.75 150 VAL A CA 1
ATOM 1148 C C . VAL A 1 150 ? -12.792 -4.940 4.566 1.00 86.75 150 VAL A C 1
ATOM 1150 O O . VAL A 1 150 ? -13.804 -5.315 3.990 1.00 86.75 150 VAL A O 1
ATOM 1153 N N . LEU A 1 151 ? -12.563 -3.645 4.806 1.00 86.88 151 LEU A N 1
ATOM 1154 C CA . LEU A 1 151 ? -13.502 -2.589 4.402 1.00 86.88 151 LEU A CA 1
ATOM 1155 C C . LEU A 1 151 ? -13.628 -2.435 2.883 1.00 86.88 151 LEU A C 1
ATOM 1157 O O . LEU A 1 151 ? -14.638 -1.916 2.414 1.00 86.88 151 LEU A O 1
ATOM 1161 N N . THR A 1 152 ? -12.598 -2.818 2.132 1.00 83.62 152 THR A N 1
ATOM 1162 C CA . THR A 1 152 ? -12.563 -2.706 0.669 1.00 83.62 152 THR A CA 1
ATOM 1163 C C . THR A 1 152 ? -12.899 -4.023 -0.032 1.00 83.62 152 THR A C 1
ATOM 1165 O O . THR A 1 152 ? -12.960 -4.062 -1.260 1.00 83.62 152 THR A O 1
ATOM 1168 N N . ASP A 1 153 ? -13.147 -5.091 0.728 1.00 78.69 153 ASP A N 1
ATOM 1169 C CA . ASP A 1 153 ? -13.513 -6.409 0.221 1.00 78.69 153 ASP A CA 1
ATOM 1170 C C . ASP A 1 153 ? -15.002 -6.469 -0.166 1.00 78.69 153 ASP A C 1
ATOM 1172 O O . ASP A 1 153 ? -15.885 -6.463 0.689 1.00 78.69 153 ASP A O 1
ATOM 1176 N N . ASP A 1 154 ? -15.286 -6.552 -1.466 1.00 66.25 154 ASP A N 1
ATOM 1177 C CA . ASP A 1 154 ? -16.638 -6.645 -2.036 1.00 66.25 154 ASP A CA 1
ATOM 1178 C C . ASP A 1 154 ? -17.076 -8.100 -2.308 1.00 66.25 154 ASP A C 1
ATOM 1180 O O . ASP A 1 154 ? -18.171 -8.358 -2.823 1.00 66.25 154 ASP A O 1
ATOM 1184 N N . ARG A 1 155 ? -16.243 -9.092 -1.953 1.00 63.97 155 ARG A N 1
ATOM 1185 C CA . ARG A 1 155 ? -16.505 -10.513 -2.240 1.00 63.97 155 ARG A CA 1
ATOM 1186 C C . ARG A 1 155 ? -17.725 -11.062 -1.501 1.00 63.97 155 ARG A C 1
ATOM 1188 O O . ARG A 1 155 ? -18.287 -12.055 -1.965 1.00 63.97 155 ARG A O 1
ATOM 1195 N N . GLU A 1 156 ? -18.142 -10.450 -0.390 1.00 54.50 156 GLU A N 1
ATOM 1196 C CA . GLU A 1 156 ? -19.396 -10.805 0.292 1.00 54.50 156 GLU A CA 1
ATOM 1197 C C . GLU A 1 156 ? -20.642 -10.332 -0.482 1.00 54.50 156 GLU A C 1
ATOM 1199 O O . GLU A 1 156 ? -21.658 -11.027 -0.472 1.00 54.50 156 GLU A O 1
ATOM 1204 N N . GLU A 1 157 ? -20.575 -9.212 -1.212 1.00 52.28 157 GLU A N 1
ATOM 1205 C CA . GLU A 1 157 ? -21.710 -8.692 -1.993 1.00 52.28 157 GLU A CA 1
ATOM 1206 C C . GLU A 1 157 ? -21.900 -9.442 -3.323 1.00 52.28 157 GLU A C 1
ATOM 1208 O O . GLU A 1 157 ? -23.027 -9.638 -3.775 1.00 52.28 157 GLU A O 1
ATOM 1213 N N . ASN A 1 158 ? -20.814 -9.949 -3.915 1.00 50.06 158 ASN A N 1
ATOM 1214 C CA . ASN A 1 158 ? -20.828 -10.679 -5.191 1.00 50.06 158 ASN A CA 1
ATOM 1215 C C . ASN A 1 158 ? -21.213 -12.176 -5.080 1.00 50.06 158 ASN A C 1
ATOM 1217 O O . ASN A 1 158 ? -21.122 -12.909 -6.068 1.00 50.06 158 ASN A O 1
ATOM 1221 N N . GLN A 1 159 ? -21.631 -12.647 -3.897 1.00 44.25 159 GLN A N 1
ATOM 1222 C CA . GLN A 1 159 ? -22.094 -14.029 -3.654 1.00 44.25 159 GLN A CA 1
ATOM 1223 C C . GLN A 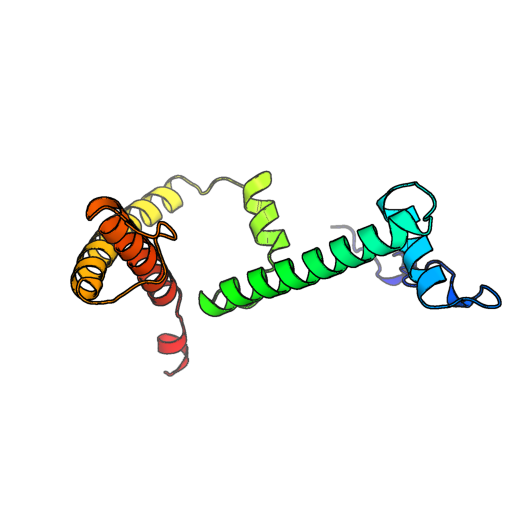1 159 ? -23.611 -14.156 -3.385 1.00 44.25 159 GLN A C 1
ATOM 1225 O O . GLN A 1 159 ? -24.072 -15.243 -3.018 1.00 44.25 159 GLN A O 1
ATOM 1230 N N . LEU A 1 160 ? -24.383 -13.079 -3.579 1.00 37.75 160 LEU A N 1
ATOM 1231 C CA . LEU A 1 160 ? -25.860 -13.076 -3.572 1.00 37.75 160 LEU A CA 1
ATOM 1232 C C . LEU A 1 160 ? -26.453 -13.031 -4.997 1.00 37.75 160 LEU A C 1
ATOM 1234 O O . LEU A 1 160 ? -27.580 -12.505 -5.159 1.00 37.75 160 LEU A O 1
#

Radius of gyration: 23.83 Å; chains: 1; bounding box: 55×33×64 Å

pLDDT: mean 80.48, std 13.87, range [37.75, 97.06]

Foldseek 3Di:
DDDDDPVPPPPPPLQLCQVVDPPRDPLNSLQSVCCVVPVDGDDPVNSVVSVVVVVVVVVVQVVVQVLCVLLVVHPDRPVVVVCCVPPNDDDDPVVVVVVVVVVVVLLVQLLVQLVVCPPPDDCPPVPPDDDPVRVSVVSSVVSSSVSSSVVSDCVVVVPD